Protein AF-A0A4S0JZR8-F1 (afdb_monomer)

Secondary structure (DSSP, 8-state):
-HHHHS--SS--HHHHHHHHHHHHHHHH-TT-TTS-HHHHHTS-HHHHHHHHHHHHHHHHHHHHHTT-SSSGGG-EEEE-GGG-EEEEPPGGGGGG-SHHHHHHHHHHHHHHT-

Sequence (114 aa):
NIIAHASFIGVDHPGRAYLALTNAYRHDGVFNELVAPEIKALAPPRLLERARVLAAMMRVVYLLTAAMPGIMPRLKWESRANGVLALVLPASLSDLYGERPAGRLAQLARVTNR

Mean predicted aligned error: 3.36 Å

Solvent-accessible surface area (backbone atoms only — not comparable to full-atom values): 6554 Å² total; per-residue (Å²): 109,68,64,72,72,50,92,71,78,100,57,56,69,40,55,37,28,28,56,36,48,18,53,47,22,41,74,73,35,66,86,54,74,86,60,60,65,71,51,53,72,48,24,56,70,71,42,51,52,50,17,35,49,52,12,27,51,50,49,28,50,37,69,64,28,75,84,44,85,82,45,65,86,61,51,42,81,43,82,47,81,94,71,35,69,44,82,45,69,51,77,96,48,53,86,63,63,47,71,68,43,51,53,31,46,55,51,33,24,67,72,68,75,75

Radius of gyration: 15.69 Å; Cα contacts (8 Å, |Δi|>4): 111; chains: 1; bounding box: 32×36×42 Å

Structure (mmCIF, N/CA/C/O backbone):
data_AF-A0A4S0JZR8-F1
#
_entry.id   AF-A0A4S0JZR8-F1
#
loop_
_atom_site.group_PDB
_atom_site.id
_atom_site.type_symbol
_atom_site.label_atom_id
_atom_site.label_alt_id
_atom_site.label_comp_id
_atom_site.label_asym_id
_atom_site.label_entity_id
_atom_site.label_seq_id
_atom_site.pdbx_PDB_ins_code
_atom_site.Cartn_x
_atom_site.Cartn_y
_atom_site.Cartn_z
_atom_site.occupancy
_atom_site.B_iso_or_equiv
_atom_site.auth_seq_id
_atom_site.auth_comp_id
_atom_site.auth_asym_id
_atom_site.auth_atom_id
_atom_site.pdbx_PDB_model_num
ATOM 1 N N . ASN A 1 1 ? 9.195 -13.431 -8.913 1.00 80.62 1 ASN A N 1
ATOM 2 C CA . ASN A 1 1 ? 9.405 -14.306 -10.091 1.00 80.62 1 ASN A CA 1
ATOM 3 C C . ASN A 1 1 ? 8.114 -14.808 -10.737 1.00 80.62 1 ASN A C 1
ATOM 5 O O . ASN A 1 1 ? 7.983 -14.602 -11.932 1.00 80.62 1 ASN A O 1
ATOM 9 N N . ILE A 1 2 ? 7.127 -15.358 -10.008 1.00 91.62 2 ILE A N 1
ATOM 10 C CA . ILE A 1 2 ? 5.886 -15.909 -10.619 1.00 91.62 2 ILE A CA 1
ATOM 11 C C . ILE A 1 2 ? 5.189 -14.926 -11.584 1.00 91.62 2 ILE A C 1
ATOM 13 O O . ILE A 1 2 ? 4.932 -15.270 -12.728 1.00 91.62 2 ILE A O 1
ATOM 17 N N . ILE A 1 3 ? 4.947 -13.680 -11.163 1.00 91.19 3 ILE A N 1
ATOM 18 C CA . ILE A 1 3 ? 4.215 -12.676 -11.966 1.00 91.19 3 ILE A CA 1
ATOM 19 C C . ILE A 1 3 ? 4.960 -12.297 -13.262 1.00 91.19 3 ILE A C 1
ATOM 21 O O . ILE A 1 3 ? 4.342 -12.102 -14.308 1.00 91.19 3 ILE A O 1
ATOM 25 N N . ALA A 1 4 ? 6.292 -12.210 -13.213 1.00 87.62 4 ALA A N 1
ATOM 26 C CA . ALA A 1 4 ? 7.099 -11.827 -14.371 1.00 87.62 4 ALA A CA 1
ATOM 27 C C . ALA A 1 4 ? 7.112 -12.916 -15.459 1.00 87.62 4 ALA A C 1
ATOM 29 O O . ALA A 1 4 ? 7.147 -12.585 -16.638 1.00 87.62 4 ALA A O 1
ATOM 30 N N . HIS A 1 5 ? 7.023 -14.192 -15.069 1.00 88.06 5 HIS A N 1
ATOM 31 C CA . HIS A 1 5 ? 7.104 -15.333 -15.989 1.00 88.06 5 HIS A CA 1
ATOM 32 C C . HIS A 1 5 ? 5.750 -15.998 -16.296 1.00 88.06 5 HIS A C 1
ATOM 34 O O . HIS A 1 5 ? 5.696 -16.911 -17.112 1.00 88.06 5 HIS A O 1
ATOM 40 N N . ALA A 1 6 ? 4.656 -15.567 -15.662 1.00 91.75 6 ALA A N 1
ATOM 41 C CA . A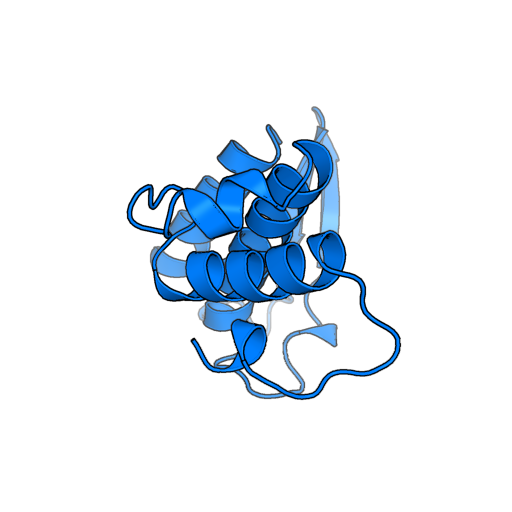LA A 1 6 ? 3.324 -16.121 -15.905 1.00 91.75 6 ALA A CA 1
ATOM 42 C C . ALA A 1 6 ? 2.771 -15.740 -17.290 1.00 91.75 6 ALA A C 1
ATOM 44 O O . ALA A 1 6 ? 2.976 -14.627 -17.770 1.00 91.75 6 ALA A O 1
ATOM 45 N N . SER A 1 7 ? 1.974 -16.608 -17.908 1.00 92.94 7 SER A N 1
ATOM 46 C CA . SER A 1 7 ? 1.366 -16.369 -19.227 1.00 92.94 7 SER A CA 1
ATOM 47 C C . SER A 1 7 ? 0.124 -15.463 -19.170 1.00 92.94 7 SER A C 1
ATOM 49 O O . SER A 1 7 ? -0.964 -15.860 -19.577 1.00 92.94 7 SER A O 1
ATOM 51 N N . PHE A 1 8 ? 0.259 -14.239 -18.647 1.00 92.50 8 PHE A N 1
ATOM 52 C CA . PHE A 1 8 ? -0.827 -13.250 -18.695 1.00 92.50 8 PHE A CA 1
ATOM 53 C C . PHE A 1 8 ? -1.070 -12.768 -20.128 1.00 92.50 8 PHE A C 1
ATOM 55 O O . PHE A 1 8 ? -0.135 -12.315 -20.789 1.00 92.50 8 PHE A O 1
ATOM 62 N N . ILE A 1 9 ? -2.331 -12.811 -20.557 1.00 95.00 9 ILE A N 1
ATOM 63 C CA . ILE A 1 9 ? -2.839 -12.136 -21.756 1.00 95.00 9 ILE A CA 1
ATOM 64 C C . ILE A 1 9 ? -3.479 -10.797 -21.361 1.00 95.00 9 ILE A C 1
ATOM 66 O O . ILE A 1 9 ? -3.962 -10.648 -20.241 1.00 95.00 9 ILE A O 1
ATOM 70 N N . GLY A 1 10 ? -3.473 -9.813 -22.265 1.00 95.12 10 GLY A N 1
ATOM 71 C CA . GLY A 1 10 ? -4.090 -8.501 -22.016 1.00 95.12 10 GLY A CA 1
ATOM 72 C C . GLY A 1 10 ? -3.316 -7.577 -21.063 1.00 95.12 10 GLY A C 1
ATOM 73 O O . GLY A 1 10 ? -3.868 -6.578 -20.612 1.00 95.12 10 GLY A O 1
ATOM 74 N N . VAL A 1 11 ? -2.051 -7.890 -20.758 1.00 95.12 11 VAL A N 1
ATOM 75 C CA . VAL A 1 11 ? -1.156 -7.044 -19.952 1.00 95.12 11 VAL A CA 1
ATOM 76 C C . VAL A 1 11 ? 0.158 -6.853 -20.705 1.00 95.12 11 VAL A C 1
ATOM 78 O O . VAL A 1 11 ? 0.819 -7.827 -21.068 1.00 95.12 11 VAL A O 1
ATOM 81 N N . ASP A 1 12 ? 0.530 -5.599 -20.939 1.00 94.50 12 ASP A N 1
ATOM 82 C CA . ASP A 1 12 ? 1.778 -5.217 -21.595 1.00 94.50 12 ASP A CA 1
ATOM 83 C C . ASP A 1 12 ? 2.995 -5.341 -20.655 1.00 94.50 12 ASP A C 1
ATOM 85 O O . ASP A 1 12 ? 2.885 -5.692 -19.476 1.00 94.50 12 ASP A O 1
ATOM 89 N N . HIS A 1 13 ? 4.195 -5.079 -21.181 1.00 94.38 13 HIS A N 1
ATOM 90 C CA . HIS A 1 13 ? 5.428 -5.189 -20.397 1.00 94.38 13 HIS A CA 1
ATOM 91 C C . HIS A 1 13 ? 5.456 -4.224 -19.193 1.00 94.38 13 HIS A C 1
ATOM 93 O O . HIS A 1 13 ? 5.706 -4.700 -18.080 1.00 94.38 13 HIS A O 1
ATOM 99 N N . PRO A 1 14 ? 5.133 -2.920 -19.339 1.00 96.00 14 PRO A N 1
ATOM 100 C CA . PRO A 1 14 ? 5.019 -2.012 -18.197 1.00 96.00 14 PRO A CA 1
ATOM 101 C C . PRO A 1 14 ? 3.973 -2.439 -17.161 1.00 96.00 14 PRO A C 1
ATOM 103 O O . PRO A 1 14 ? 4.235 -2.374 -15.958 1.00 96.00 14 PRO A O 1
ATOM 106 N N . GLY A 1 15 ? 2.800 -2.909 -17.594 1.00 95.81 15 GLY A N 1
ATOM 107 C CA . GLY A 1 15 ? 1.747 -3.401 -16.708 1.00 95.81 15 GLY A CA 1
ATOM 108 C C . GLY A 1 15 ? 2.184 -4.635 -15.922 1.00 95.81 15 GLY A C 1
ATOM 109 O O . GLY A 1 15 ? 1.961 -4.726 -14.714 1.00 95.81 15 GLY A O 1
ATOM 110 N N . ARG A 1 16 ? 2.897 -5.563 -16.563 1.00 95.50 16 ARG A N 1
ATOM 111 C CA . ARG A 1 16 ? 3.475 -6.733 -15.893 1.00 95.50 16 ARG A CA 1
ATOM 112 C C . ARG A 1 16 ? 4.548 -6.334 -14.885 1.00 95.50 16 ARG A C 1
ATOM 114 O O . ARG A 1 16 ? 4.560 -6.867 -13.774 1.00 95.50 16 ARG A O 1
ATOM 121 N N . ALA A 1 17 ? 5.412 -5.385 -15.245 1.00 95.31 17 ALA A N 1
ATOM 122 C CA . ALA A 1 17 ? 6.404 -4.831 -14.332 1.00 95.31 17 ALA A CA 1
ATOM 123 C C . ALA A 1 17 ? 5.720 -4.199 -13.111 1.00 95.31 17 ALA A C 1
ATOM 125 O O . ALA A 1 17 ? 6.087 -4.515 -11.982 1.00 95.31 17 ALA A O 1
ATOM 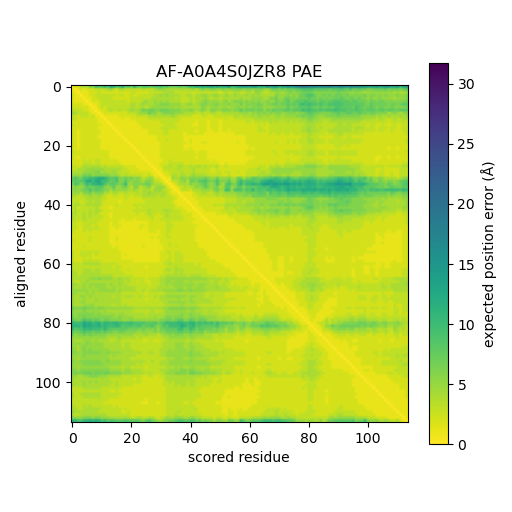126 N N . TYR A 1 18 ? 4.663 -3.406 -13.310 1.00 96.75 18 TYR A N 1
ATOM 127 C CA . TYR A 1 18 ? 3.853 -2.830 -12.233 1.00 96.75 18 TYR A CA 1
ATOM 128 C C . TYR A 1 18 ? 3.300 -3.886 -11.264 1.00 96.75 18 TYR A C 1
ATOM 130 O O . TYR A 1 18 ? 3.437 -3.732 -10.046 1.00 96.75 18 TYR A O 1
ATOM 138 N N . LEU A 1 19 ? 2.714 -4.974 -11.775 1.00 96.44 19 LEU A N 1
ATOM 139 C CA . LEU A 1 19 ? 2.193 -6.066 -10.945 1.00 96.44 19 LEU A CA 1
ATOM 140 C C . LEU A 1 19 ? 3.312 -6.749 -10.146 1.00 96.44 19 LEU A C 1
ATOM 142 O O . LEU A 1 19 ? 3.168 -6.993 -8.945 1.00 96.44 19 LEU A O 1
ATOM 146 N N . ALA A 1 20 ? 4.441 -7.032 -10.800 1.00 95.06 20 ALA A N 1
ATOM 147 C CA . ALA A 1 20 ? 5.587 -7.674 -10.168 1.00 95.06 20 ALA A CA 1
ATOM 148 C C . ALA A 1 20 ? 6.191 -6.789 -9.067 1.00 95.06 20 ALA A C 1
ATOM 150 O O . ALA A 1 20 ? 6.409 -7.264 -7.953 1.00 95.06 20 ALA A O 1
ATOM 151 N N . LEU A 1 21 ? 6.393 -5.501 -9.356 1.00 95.69 21 LEU A N 1
ATOM 152 C CA . LEU A 1 21 ? 6.922 -4.501 -8.428 1.00 95.69 21 LEU A CA 1
ATOM 153 C C . LEU A 1 21 ? 5.997 -4.292 -7.231 1.00 95.69 21 LEU A C 1
ATOM 155 O O . LEU A 1 21 ? 6.465 -4.289 -6.097 1.00 95.69 21 LEU A O 1
ATOM 159 N N . THR A 1 22 ? 4.685 -4.179 -7.459 1.00 97.19 22 THR A N 1
ATOM 160 C CA . THR A 1 22 ? 3.698 -4.045 -6.376 1.00 97.19 22 THR A CA 1
ATOM 161 C C . THR A 1 22 ? 3.817 -5.208 -5.397 1.00 97.19 22 THR A C 1
ATOM 163 O O . THR A 1 22 ? 3.887 -4.998 -4.186 1.00 97.19 22 THR A O 1
ATOM 166 N N . ASN A 1 23 ? 3.878 -6.442 -5.904 1.00 95.94 23 ASN A N 1
ATOM 167 C CA . ASN A 1 23 ? 3.965 -7.605 -5.032 1.00 95.94 23 ASN A CA 1
ATOM 168 C C . ASN A 1 23 ? 5.337 -7.718 -4.347 1.00 95.94 23 ASN A C 1
ATOM 170 O O . ASN A 1 23 ? 5.391 -8.052 -3.165 1.00 95.94 23 ASN A O 1
ATOM 174 N N . ALA A 1 24 ? 6.428 -7.382 -5.043 1.00 94.69 24 ALA A N 1
ATOM 175 C CA . ALA A 1 24 ? 7.762 -7.325 -4.446 1.00 94.69 24 ALA A CA 1
ATOM 176 C C . ALA A 1 24 ? 7.797 -6.328 -3.276 1.00 94.69 24 ALA A C 1
ATOM 178 O O . ALA A 1 24 ? 8.101 -6.702 -2.149 1.00 94.69 24 ALA A O 1
ATOM 179 N N . TYR A 1 25 ? 7.351 -5.086 -3.482 1.00 96.12 25 TYR A N 1
ATOM 180 C CA . TYR A 1 25 ? 7.285 -4.077 -2.419 1.00 96.12 25 TYR A CA 1
ATOM 181 C C . TYR A 1 25 ? 6.329 -4.454 -1.285 1.00 96.12 25 TYR A C 1
ATOM 183 O O . TYR A 1 25 ? 6.586 -4.133 -0.118 1.00 96.12 25 TYR A O 1
ATOM 191 N N . ARG A 1 26 ? 5.224 -5.145 -1.596 1.00 96.06 26 ARG A N 1
ATOM 192 C CA . ARG A 1 26 ? 4.272 -5.629 -0.590 1.00 96.06 26 ARG A CA 1
ATOM 193 C C . ARG A 1 26 ? 4.955 -6.578 0.388 1.00 96.06 26 ARG A C 1
ATOM 195 O O . ARG A 1 26 ? 4.695 -6.461 1.585 1.00 96.06 26 ARG A O 1
ATOM 202 N N . HIS A 1 27 ? 5.796 -7.487 -0.090 1.00 94.56 27 HIS A N 1
ATOM 203 C CA . HIS A 1 27 ? 6.475 -8.472 0.750 1.00 94.56 27 HIS A CA 1
ATOM 204 C C . HIS A 1 27 ? 7.769 -7.916 1.344 1.00 94.56 27 HIS A C 1
ATOM 206 O O . HIS A 1 27 ? 7.914 -7.862 2.568 1.00 94.56 27 HIS A O 1
ATOM 212 N N . ASP A 1 28 ? 8.630 -7.364 0.500 1.00 92.94 28 ASP A N 1
ATOM 213 C CA . ASP A 1 28 ? 10.023 -7.081 0.838 1.00 92.94 28 ASP A CA 1
ATOM 214 C C . ASP A 1 28 ? 10.229 -5.659 1.383 1.00 92.94 28 ASP A C 1
ATOM 216 O O . ASP A 1 28 ? 11.295 -5.332 1.899 1.00 92.94 28 ASP A O 1
ATOM 220 N N . GLY A 1 29 ? 9.199 -4.807 1.314 1.00 93.69 29 GLY A N 1
ATOM 221 C CA . GLY A 1 29 ? 9.224 -3.429 1.803 1.00 93.69 29 GLY A CA 1
ATOM 222 C C . GLY A 1 29 ? 9.243 -2.384 0.688 1.00 93.69 29 GLY A C 1
ATOM 223 O O . GLY A 1 29 ? 9.836 -2.562 -0.368 1.00 93.69 29 GLY A O 1
ATOM 224 N N . VAL A 1 30 ? 8.585 -1.251 0.943 1.00 94.06 30 VAL A N 1
ATOM 225 C CA . VAL A 1 30 ? 8.283 -0.231 -0.081 1.00 94.06 30 VAL A CA 1
ATOM 226 C C . VAL A 1 30 ? 9.504 0.603 -0.492 1.00 94.06 30 VAL A C 1
ATOM 228 O O . VAL A 1 30 ? 9.563 1.123 -1.604 1.00 94.06 30 VAL A O 1
ATOM 231 N N . PHE A 1 31 ? 10.493 0.692 0.397 1.00 90.12 31 PHE A N 1
ATOM 232 C CA . PHE A 1 31 ? 11.775 1.361 0.161 1.00 90.12 31 PHE A CA 1
ATOM 233 C C . PHE A 1 31 ? 12.900 0.364 -0.143 1.00 90.12 31 PHE A C 1
ATOM 235 O O . PHE A 1 31 ? 14.072 0.707 -0.042 1.00 90.12 31 PHE A O 1
ATOM 242 N N . ASN A 1 32 ? 12.556 -0.888 -0.462 1.00 84.56 32 ASN A N 1
ATOM 243 C CA . ASN A 1 32 ? 13.556 -1.891 -0.775 1.00 84.56 32 ASN A CA 1
ATOM 244 C C . ASN A 1 32 ? 14.114 -1.670 -2.191 1.00 84.56 32 ASN A C 1
ATOM 246 O O . ASN A 1 32 ? 13.400 -1.796 -3.190 1.00 84.56 32 ASN A O 1
ATOM 250 N N . GLU A 1 33 ? 15.406 -1.359 -2.262 1.00 80.31 33 GLU A N 1
ATOM 251 C CA . GLU A 1 33 ? 16.130 -1.161 -3.515 1.00 80.31 33 GLU A CA 1
ATOM 252 C C . GLU A 1 33 ? 16.586 -2.475 -4.172 1.00 80.31 33 GLU A C 1
ATOM 254 O O . GLU A 1 33 ? 16.900 -2.454 -5.359 1.00 80.31 33 GLU A O 1
ATOM 259 N N . LEU A 1 34 ? 16.535 -3.616 -3.471 1.00 82.44 34 LEU A N 1
ATOM 260 C CA . LEU A 1 34 ? 17.001 -4.931 -3.950 1.00 82.44 34 LEU A CA 1
ATOM 261 C C . LEU A 1 34 ? 16.165 -5.523 -5.094 1.00 82.44 34 LEU A C 1
ATOM 263 O O . LEU A 1 34 ? 16.528 -6.557 -5.651 1.00 82.44 34 LEU A O 1
ATOM 267 N N . VAL A 1 35 ? 15.039 -4.900 -5.452 1.00 83.50 35 VAL A N 1
ATOM 268 C CA . VAL A 1 35 ? 14.272 -5.327 -6.626 1.00 83.50 35 VAL A CA 1
ATOM 269 C C . VAL A 1 35 ? 15.101 -5.096 -7.891 1.00 83.50 35 VAL A C 1
ATOM 271 O O . VAL A 1 35 ? 15.602 -3.990 -8.102 1.00 83.50 35 VAL A O 1
ATOM 274 N N . ALA A 1 36 ? 15.187 -6.133 -8.729 1.00 83.75 36 ALA A N 1
ATOM 275 C CA . ALA A 1 36 ? 15.957 -6.172 -9.971 1.00 83.75 36 ALA A CA 1
ATOM 276 C C . ALA A 1 36 ? 15.826 -4.868 -10.799 1.00 83.75 36 ALA A C 1
ATOM 278 O O . ALA A 1 36 ? 14.698 -4.494 -11.162 1.00 83.75 36 ALA A O 1
ATOM 279 N N . PRO A 1 37 ? 16.941 -4.165 -11.094 1.00 87.75 37 PRO A N 1
ATOM 280 C CA . PRO A 1 37 ? 16.938 -2.920 -11.867 1.00 87.75 37 PRO A CA 1
ATOM 281 C C . PRO A 1 37 ? 16.250 -3.043 -13.229 1.00 87.75 37 PRO A C 1
ATOM 283 O O . PRO A 1 37 ? 15.581 -2.112 -13.669 1.00 87.75 37 PRO A O 1
ATOM 286 N N . GLU A 1 38 ? 16.343 -4.208 -13.862 1.00 89.94 38 GLU A N 1
ATOM 287 C CA . GLU A 1 38 ? 15.768 -4.508 -15.172 1.00 89.94 38 GLU A CA 1
ATOM 288 C C . GLU A 1 38 ? 14.241 -4.407 -15.139 1.00 89.94 38 GLU A C 1
ATOM 290 O O . GLU A 1 38 ? 13.633 -3.823 -16.031 1.00 89.94 38 GLU A O 1
ATOM 295 N N . ILE A 1 39 ? 13.603 -4.904 -14.073 1.00 89.56 39 ILE A N 1
ATOM 296 C CA . ILE A 1 39 ? 12.146 -4.801 -13.911 1.00 89.56 39 ILE A CA 1
ATOM 297 C C . ILE A 1 39 ? 11.744 -3.351 -13.625 1.00 89.56 39 ILE A C 1
ATOM 299 O O . ILE A 1 39 ? 10.724 -2.889 -14.140 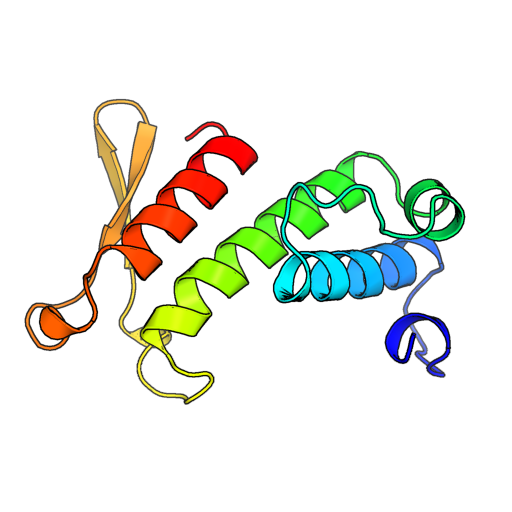1.00 89.56 39 ILE A O 1
ATOM 303 N N . LYS A 1 40 ? 12.536 -2.614 -12.833 1.00 90.19 40 LYS A N 1
ATOM 304 C CA . LYS A 1 40 ? 12.279 -1.188 -12.577 1.00 90.19 40 LYS A CA 1
ATOM 305 C C . LYS A 1 40 ? 12.355 -0.372 -13.871 1.00 90.19 40 LYS A C 1
ATOM 307 O O . LYS A 1 40 ? 11.497 0.476 -14.083 1.00 90.19 40 LYS A O 1
ATOM 312 N N . ALA A 1 41 ? 13.323 -0.659 -14.742 1.00 91.94 41 ALA A N 1
ATOM 313 C CA . ALA A 1 41 ? 13.515 0.038 -16.016 1.00 91.94 41 ALA A CA 1
ATOM 314 C C . ALA A 1 41 ? 12.346 -0.153 -17.002 1.00 91.94 41 ALA A C 1
ATOM 316 O O . ALA A 1 41 ? 12.093 0.718 -17.831 1.00 91.94 41 ALA A O 1
ATOM 317 N N . LEU A 1 42 ? 11.602 -1.259 -16.893 1.00 93.56 42 LEU A N 1
ATOM 318 C CA . LEU A 1 42 ? 10.415 -1.524 -17.716 1.00 93.56 42 LEU A CA 1
ATOM 319 C C . LEU A 1 42 ? 9.168 -0.744 -17.266 1.00 93.56 42 LEU A C 1
ATOM 321 O O . LEU A 1 42 ? 8.197 -0.661 -18.018 1.00 93.56 42 LEU A O 1
ATOM 325 N N . ALA A 1 43 ? 9.162 -0.193 -16.049 1.00 93.50 43 ALA A N 1
ATOM 326 C CA . ALA A 1 43 ? 8.034 0.546 -15.498 1.00 93.50 43 ALA A CA 1
ATOM 327 C C . ALA A 1 43 ? 8.285 2.064 -15.578 1.00 93.50 43 ALA A C 1
ATOM 329 O O . ALA A 1 43 ? 9.212 2.569 -14.944 1.00 93.50 43 ALA A O 1
ATOM 330 N N . PRO A 1 44 ? 7.429 2.835 -16.277 1.00 94.81 44 PRO A N 1
ATOM 331 C CA . PRO A 1 44 ? 7.481 4.292 -16.234 1.00 94.81 44 PRO A CA 1
ATOM 332 C C . PRO A 1 44 ? 7.397 4.824 -14.793 1.00 94.81 44 PRO A C 1
ATOM 334 O O . PRO A 1 44 ? 6.747 4.187 -13.953 1.00 94.81 44 PRO A O 1
ATOM 337 N N . PRO A 1 45 ? 7.938 6.024 -14.500 1.00 94.94 45 PRO A N 1
ATOM 338 C CA . PRO A 1 45 ? 7.966 6.590 -13.146 1.00 94.94 45 PRO A CA 1
ATOM 339 C C . PRO A 1 45 ? 6.612 6.542 -12.423 1.00 94.94 45 PRO A C 1
ATOM 341 O O . PRO A 1 45 ? 6.517 6.095 -11.281 1.00 94.94 45 PRO A O 1
ATOM 344 N N . ARG A 1 46 ? 5.527 6.864 -13.137 1.00 96.00 46 ARG 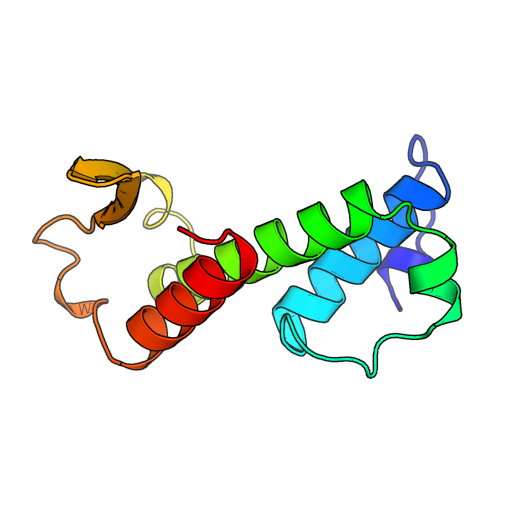A N 1
ATOM 345 C CA . ARG A 1 46 ? 4.157 6.809 -12.607 1.00 96.00 46 ARG A CA 1
ATOM 346 C C . ARG A 1 46 ? 3.726 5.407 -12.161 1.00 96.00 46 ARG A C 1
ATOM 348 O O . ARG A 1 46 ? 2.965 5.279 -11.203 1.00 96.00 46 ARG A O 1
ATOM 355 N N . LEU A 1 47 ? 4.152 4.350 -12.855 1.00 96.56 47 LEU A N 1
ATOM 356 C CA . LEU A 1 47 ? 3.844 2.975 -12.451 1.00 96.56 47 LEU A CA 1
ATOM 357 C C . LEU A 1 47 ? 4.678 2.554 -11.241 1.00 96.56 47 LEU A C 1
ATOM 359 O O . LEU A 1 47 ? 4.139 1.898 -10.354 1.00 96.56 47 LEU A O 1
ATOM 363 N N . LEU A 1 48 ? 5.939 2.981 -11.151 1.00 94.38 48 LEU A N 1
ATOM 364 C CA . LEU A 1 48 ? 6.775 2.747 -9.968 1.00 94.38 48 LEU A CA 1
ATOM 365 C C . LEU A 1 48 ? 6.172 3.391 -8.714 1.00 94.38 48 LEU A C 1
ATOM 367 O O . LEU A 1 48 ? 6.057 2.741 -7.674 1.00 94.38 48 LEU A O 1
ATOM 371 N N . GLU A 1 49 ? 5.733 4.644 -8.814 1.00 95.38 49 GLU A N 1
ATOM 372 C CA . GLU A 1 49 ? 5.037 5.351 -7.734 1.00 95.38 49 GLU A CA 1
ATOM 373 C C . GLU A 1 49 ? 3.756 4.623 -7.321 1.00 95.38 49 GLU A C 1
ATOM 375 O O . GLU A 1 49 ? 3.563 4.303 -6.147 1.00 95.38 49 GLU A O 1
ATOM 380 N N . ARG A 1 50 ? 2.897 4.283 -8.288 1.00 97.38 50 ARG A N 1
ATOM 381 C CA . ARG A 1 50 ? 1.646 3.562 -8.019 1.00 97.38 50 ARG A CA 1
ATOM 382 C C . ARG A 1 50 ? 1.884 2.188 -7.403 1.00 97.38 50 ARG A C 1
ATOM 384 O O . ARG A 1 50 ? 1.104 1.781 -6.545 1.00 97.38 50 ARG A O 1
ATOM 391 N N . ALA A 1 51 ? 2.933 1.479 -7.820 1.00 97.06 51 ALA A N 1
ATOM 392 C CA . ALA A 1 51 ? 3.281 0.176 -7.264 1.00 97.06 51 ALA A CA 1
ATOM 393 C C . ALA A 1 51 ? 3.652 0.305 -5.785 1.00 97.06 51 ALA A C 1
ATOM 395 O O . ALA A 1 51 ? 3.179 -0.473 -4.957 1.00 97.06 51 ALA A O 1
ATOM 396 N N . ARG A 1 52 ? 4.433 1.336 -5.433 1.00 96.50 52 ARG A N 1
ATOM 397 C CA . ARG A 1 52 ? 4.782 1.645 -4.041 1.00 96.50 52 ARG A CA 1
ATOM 398 C C . ARG A 1 52 ? 3.562 2.027 -3.209 1.00 96.50 52 ARG A C 1
ATOM 400 O O . ARG A 1 52 ? 3.403 1.497 -2.113 1.00 96.50 52 ARG A O 1
ATOM 407 N N . VAL A 1 53 ? 2.688 2.894 -3.725 1.00 97.56 53 VAL A N 1
ATOM 408 C CA . VAL A 1 53 ? 1.456 3.308 -3.028 1.00 97.56 53 VAL A CA 1
ATOM 409 C C . VAL A 1 53 ? 0.556 2.102 -2.755 1.00 97.56 53 VAL A C 1
ATOM 411 O O . VAL A 1 53 ? 0.133 1.894 -1.617 1.00 97.56 53 VAL A O 1
ATOM 414 N N . LEU A 1 54 ? 0.298 1.272 -3.772 1.00 98.19 54 LEU A N 1
ATOM 415 C CA . LEU A 1 54 ? -0.556 0.094 -3.623 1.00 98.19 54 LEU A CA 1
ATOM 416 C C . LEU A 1 54 ? 0.053 -0.918 -2.644 1.00 98.19 54 LEU A C 1
ATOM 418 O O . LEU A 1 54 ? -0.638 -1.401 -1.748 1.00 98.19 54 LEU A O 1
ATOM 422 N N . ALA A 1 55 ? 1.355 -1.186 -2.753 1.00 98.00 55 ALA A N 1
ATOM 423 C CA . ALA A 1 55 ? 2.070 -2.057 -1.829 1.00 98.00 55 ALA A CA 1
ATOM 424 C C . ALA A 1 55 ? 2.021 -1.546 -0.381 1.00 98.00 55 ALA A C 1
ATOM 426 O O . ALA A 1 55 ? 1.754 -2.323 0.536 1.00 98.00 55 ALA A O 1
ATOM 427 N N . ALA A 1 56 ? 2.249 -0.249 -0.161 1.00 97.94 56 ALA A N 1
ATOM 428 C CA . ALA A 1 56 ? 2.173 0.373 1.158 1.00 97.94 56 ALA A CA 1
ATOM 429 C C . ALA A 1 56 ? 0.771 0.225 1.766 1.00 97.94 56 ALA A C 1
ATOM 431 O O . ALA A 1 56 ? 0.640 -0.196 2.915 1.00 97.94 56 ALA A O 1
ATOM 432 N N . MET A 1 57 ? -0.277 0.479 0.976 1.00 96.94 57 MET A N 1
ATOM 433 C CA . MET A 1 57 ? -1.665 0.317 1.409 1.00 96.94 57 MET A CA 1
ATOM 434 C C . MET A 1 57 ? -1.989 -1.143 1.748 1.00 96.94 57 MET A C 1
ATOM 436 O O . MET A 1 57 ? -2.529 -1.421 2.818 1.00 96.94 57 MET A O 1
ATOM 440 N N . MET A 1 58 ? -1.587 -2.091 0.896 1.00 97.62 58 MET A N 1
ATOM 441 C CA . MET A 1 58 ? -1.739 -3.525 1.165 1.00 97.62 58 MET A CA 1
ATOM 442 C C . MET A 1 58 ? -1.034 -3.939 2.462 1.00 97.62 58 MET A C 1
ATOM 444 O O . MET A 1 58 ? -1.569 -4.750 3.211 1.00 97.62 58 MET A O 1
ATOM 448 N N . ARG A 1 59 ? 0.143 -3.376 2.763 1.00 97.62 59 ARG A N 1
ATOM 449 C CA . ARG A 1 59 ? 0.892 -3.662 4.000 1.00 97.62 59 ARG A CA 1
ATOM 450 C C . ARG A 1 59 ? 0.209 -3.124 5.254 1.00 97.62 59 ARG A C 1
ATOM 452 O O . ARG A 1 59 ? 0.335 -3.754 6.300 1.00 97.62 59 ARG A O 1
ATOM 459 N N . VAL A 1 60 ? -0.502 -1.999 5.164 1.00 97.19 60 VAL A N 1
ATOM 460 C CA . VAL A 1 60 ? -1.350 -1.494 6.258 1.00 97.19 60 VAL A CA 1
ATOM 461 C C . VAL A 1 60 ? -2.539 -2.432 6.464 1.00 97.19 60 VAL A C 1
ATOM 463 O O . VAL A 1 60 ? -2.716 -2.981 7.548 1.00 97.19 60 VAL A O 1
ATOM 466 N N . VAL A 1 61 ? -3.320 -2.668 5.407 1.00 96.19 61 VAL A N 1
ATOM 467 C CA . VAL A 1 61 ? -4.578 -3.429 5.482 1.00 96.19 61 VAL A CA 1
ATOM 468 C C . VAL A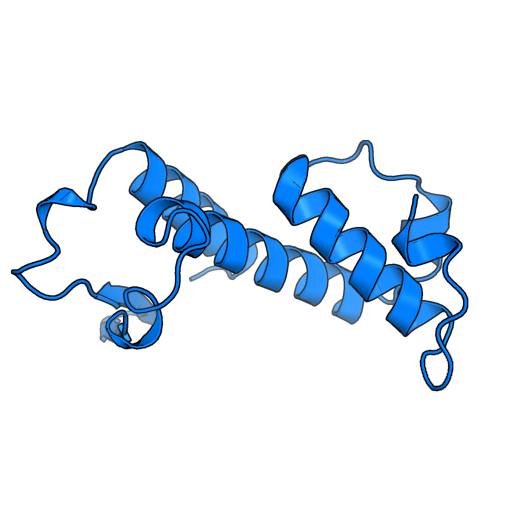 1 61 ? -4.342 -4.899 5.844 1.00 96.19 61 VAL A C 1
ATOM 470 O O . VAL A 1 61 ? -5.154 -5.496 6.549 1.00 96.19 61 VAL A O 1
ATOM 473 N N . TYR A 1 62 ? -3.219 -5.493 5.436 1.00 97.06 62 TYR A N 1
ATOM 474 C CA . TYR A 1 62 ? -2.872 -6.874 5.786 1.00 97.06 62 TYR A CA 1
ATOM 475 C C . TYR A 1 62 ? -2.769 -7.095 7.300 1.00 97.06 62 TYR A C 1
ATOM 477 O O . TYR A 1 62 ? -3.238 -8.118 7.789 1.00 97.06 62 TYR A O 1
ATOM 485 N N . LEU A 1 63 ? -2.221 -6.133 8.052 1.00 96.75 63 LEU A N 1
ATOM 486 C CA . LEU A 1 63 ? -2.114 -6.253 9.512 1.00 96.75 63 LEU A CA 1
ATOM 487 C C . LEU A 1 63 ? -3.474 -6.226 10.214 1.00 96.75 63 LEU A C 1
ATOM 489 O O . LEU A 1 63 ? -3.600 -6.773 11.301 1.00 96.75 63 LEU A O 1
ATOM 493 N N . LEU A 1 64 ? -4.474 -5.608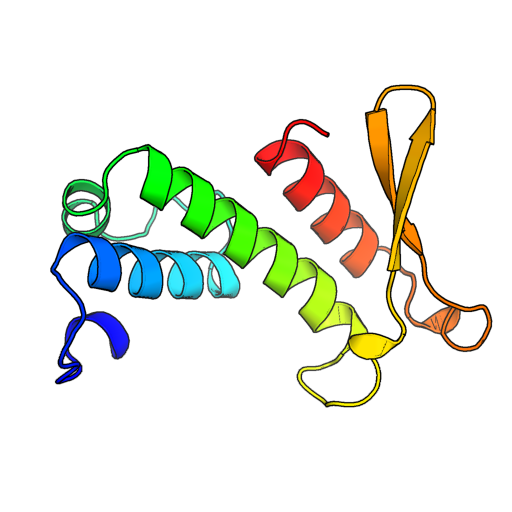 9.588 1.00 96.69 64 LEU A N 1
ATOM 494 C CA . LEU A 1 64 ? -5.829 -5.508 10.127 1.00 96.69 64 LEU A CA 1
ATOM 495 C C . LEU A 1 64 ? -6.707 -6.692 9.706 1.00 96.69 64 LEU A C 1
ATOM 497 O O . LEU A 1 64 ? -7.644 -7.054 10.403 1.00 96.69 64 LEU A O 1
ATOM 501 N N . THR A 1 65 ? -6.428 -7.283 8.546 1.00 96.56 65 THR A N 1
ATOM 502 C CA . THR A 1 65 ? -7.276 -8.324 7.942 1.00 96.56 65 THR A CA 1
ATOM 503 C C . THR A 1 65 ? -6.733 -9.732 8.127 1.00 96.56 65 THR A C 1
ATOM 505 O O . THR A 1 65 ? -7.493 -10.681 7.979 1.00 96.56 65 THR A O 1
ATOM 508 N N . ALA A 1 66 ? -5.428 -9.894 8.367 1.00 95.12 66 ALA A N 1
ATOM 509 C CA . ALA A 1 66 ? -4.734 -11.183 8.305 1.00 95.12 66 ALA A CA 1
ATOM 510 C C . ALA A 1 66 ? -5.006 -11.959 6.995 1.00 95.12 66 ALA A C 1
ATOM 512 O O . ALA A 1 66 ? -5.056 -13.185 6.989 1.00 95.12 66 ALA A O 1
ATOM 513 N N . ALA A 1 67 ? -5.212 -11.234 5.883 1.00 94.94 67 ALA A N 1
ATOM 514 C CA . ALA A 1 67 ? -5.657 -11.777 4.593 1.00 94.94 67 ALA A CA 1
ATOM 515 C C . ALA A 1 67 ? -6.993 -12.549 4.628 1.00 94.94 67 ALA A C 1
ATOM 517 O O . ALA A 1 67 ? -7.280 -13.319 3.713 1.00 94.94 67 ALA A O 1
ATOM 518 N N . MET A 1 68 ? -7.832 -12.295 5.633 1.00 96.75 68 MET A N 1
ATOM 519 C CA . MET A 1 68 ? -9.191 -12.818 5.724 1.00 96.75 68 MET A CA 1
ATOM 520 C C . MET A 1 68 ? -10.229 -11.768 5.296 1.00 96.75 68 MET A C 1
ATOM 522 O O . MET A 1 68 ? -10.022 -10.559 5.479 1.00 96.75 68 MET A O 1
ATOM 526 N N . PRO A 1 69 ? -11.360 -12.201 4.7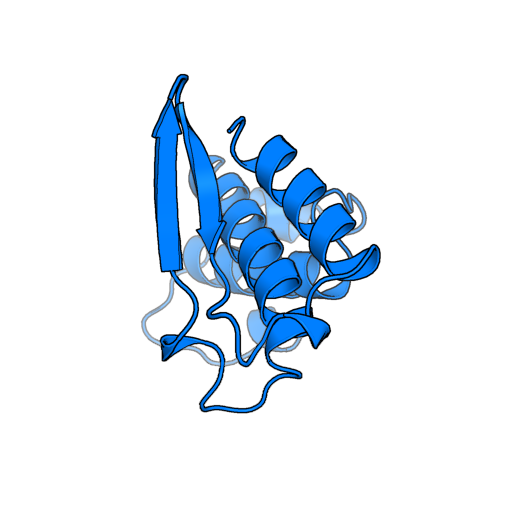12 1.00 95.75 69 PRO A N 1
ATOM 527 C CA . PRO A 1 69 ? -12.451 -11.303 4.350 1.00 95.75 69 PRO A CA 1
ATOM 528 C C . PRO A 1 69 ? -13.157 -10.715 5.588 1.00 95.75 69 PRO A C 1
ATOM 530 O O . PRO A 1 69 ? -12.906 -11.093 6.728 1.00 95.75 69 PRO A O 1
ATOM 533 N N . GLY A 1 70 ? -14.070 -9.766 5.359 1.00 96.31 70 GLY A N 1
ATOM 534 C CA . GLY A 1 70 ? -14.980 -9.234 6.386 1.00 96.31 70 GLY A CA 1
ATOM 535 C C . GLY A 1 70 ? -14.472 -8.012 7.160 1.00 96.31 70 GLY A C 1
ATOM 536 O O . GLY A 1 70 ? -15.279 -7.159 7.526 1.00 96.31 70 GLY A O 1
ATOM 537 N N . ILE A 1 71 ? -13.157 -7.855 7.347 1.00 96.62 71 ILE A N 1
ATOM 538 C CA . ILE A 1 71 ? -12.600 -6.675 8.037 1.00 96.62 71 ILE A CA 1
ATOM 539 C C . ILE A 1 71 ? -12.447 -5.477 7.096 1.00 96.62 71 ILE A C 1
ATOM 541 O O . ILE A 1 71 ? -12.921 -4.388 7.412 1.00 96.62 71 ILE A O 1
ATOM 545 N N . MET A 1 72 ? -11.833 -5.669 5.922 1.00 95.81 72 MET A N 1
ATOM 546 C CA . MET A 1 72 ? -11.519 -4.576 4.987 1.00 95.81 72 MET A CA 1
ATOM 547 C C . MET A 1 72 ? -12.726 -3.690 4.618 1.00 95.81 72 MET A C 1
ATOM 549 O O . MET A 1 72 ? -12.561 -2.473 4.654 1.00 95.81 72 MET A O 1
ATOM 553 N N . PRO A 1 73 ? -13.938 -4.224 4.344 1.00 96.50 73 PRO A N 1
ATOM 554 C CA . PRO A 1 73 ? -15.109 -3.393 4.028 1.00 96.50 73 PRO A CA 1
ATOM 555 C C . PRO A 1 73 ? -15.566 -2.468 5.166 1.00 96.50 73 PRO A C 1
ATOM 557 O O . PRO A 1 73 ? -16.364 -1.562 4.943 1.00 96.50 73 PRO A O 1
ATOM 560 N N . ARG A 1 74 ? -15.098 -2.706 6.396 1.00 96.81 74 ARG A N 1
ATOM 561 C CA . ARG A 1 74 ? -15.451 -1.928 7.592 1.00 96.81 74 ARG A CA 1
ATOM 562 C C . ARG A 1 74 ? -14.447 -0.815 7.892 1.00 96.81 74 ARG A C 1
ATOM 564 O O . ARG A 1 74 ? -14.721 0.017 8.752 1.00 96.81 74 ARG A O 1
ATOM 571 N N . LEU A 1 75 ? -13.298 -0.814 7.216 1.00 96.12 75 LEU A N 1
ATOM 572 C CA . LEU A 1 75 ? -12.270 0.214 7.341 1.00 96.12 75 LEU A CA 1
ATOM 573 C C . LEU A 1 75 ? -12.622 1.396 6.435 1.00 96.12 75 LEU A C 1
ATOM 575 O O . LEU A 1 75 ? -13.025 1.197 5.288 1.00 96.12 75 LEU A O 1
ATOM 579 N N . LYS A 1 76 ? -12.451 2.626 6.923 1.00 95.44 76 LYS A N 1
ATOM 580 C CA . LYS A 1 76 ? -12.762 3.839 6.151 1.00 95.44 76 LYS A CA 1
ATOM 581 C C . LYS A 1 76 ? -11.580 4.790 6.119 1.00 95.44 76 LYS A C 1
ATOM 583 O O . LYS A 1 76 ? -10.908 4.974 7.126 1.00 95.44 76 LYS A O 1
ATOM 588 N N . TRP A 1 77 ? -11.353 5.413 4.970 1.00 94.69 77 TRP A N 1
ATOM 589 C CA . TRP A 1 77 ? -10.464 6.563 4.872 1.00 94.69 77 TRP A CA 1
ATOM 590 C C . TRP A 1 77 ? -11.283 7.833 5.055 1.00 94.69 77 TRP A C 1
ATOM 592 O O . TRP A 1 77 ? -12.248 8.052 4.326 1.00 94.69 77 TRP A O 1
ATOM 602 N N . GLU A 1 78 ? -10.891 8.667 6.009 1.00 95.94 78 GLU A N 1
ATOM 603 C CA . GLU A 1 78 ? -11.536 9.949 6.277 1.00 95.94 78 GLU A CA 1
ATOM 604 C C . GLU A 1 78 ? -10.535 11.085 6.108 1.00 95.94 78 GLU A C 1
ATOM 606 O O . GLU A 1 78 ? -9.453 11.080 6.701 1.00 95.94 78 GLU A O 1
ATOM 611 N N . SER A 1 79 ? -10.899 12.075 5.295 1.00 95.12 79 SER A N 1
ATOM 612 C CA . SER A 1 79 ? -10.146 13.322 5.199 1.00 95.12 79 SER A CA 1
ATOM 613 C C . SER A 1 79 ? -10.381 14.165 6.448 1.00 95.12 79 SER A C 1
ATOM 615 O O . SER A 1 79 ? -11.520 14.388 6.854 1.00 95.12 79 SER A O 1
ATOM 617 N N . ARG A 1 80 ? -9.295 14.644 7.050 1.00 93.44 80 ARG A N 1
ATOM 618 C CA . ARG A 1 80 ? -9.297 15.535 8.212 1.00 93.44 80 ARG A CA 1
ATOM 619 C C . ARG A 1 80 ? -8.683 16.889 7.848 1.00 93.44 80 ARG A C 1
ATOM 621 O O . ARG A 1 80 ? -8.245 17.107 6.717 1.00 93.44 80 ARG A O 1
ATOM 628 N N . ALA A 1 81 ? -8.677 17.811 8.812 1.00 92.12 81 ALA A N 1
ATOM 629 C CA . ALA A 1 81 ? -8.042 19.116 8.653 1.00 92.12 81 ALA A CA 1
ATOM 630 C C . ALA A 1 81 ? -6.572 18.980 8.209 1.00 92.12 81 ALA A C 1
ATOM 632 O O . ALA A 1 81 ? -5.910 17.982 8.499 1.00 92.12 81 ALA A O 1
ATOM 633 N N . ASN A 1 82 ? -6.070 19.997 7.506 1.00 89.19 82 ASN A N 1
ATOM 634 C CA . ASN A 1 82 ? -4.691 20.071 7.005 1.00 89.19 82 ASN A CA 1
ATOM 635 C C . ASN A 1 82 ? -4.303 18.950 6.020 1.00 89.19 82 ASN A C 1
ATOM 637 O O . ASN A 1 82 ? -3.129 18.621 5.891 1.00 89.19 82 ASN A O 1
ATOM 641 N N . GLY A 1 83 ? -5.277 18.358 5.318 1.00 85.12 83 GLY A N 1
ATOM 642 C CA . GLY A 1 83 ? -5.021 17.364 4.266 1.00 85.12 83 GLY A CA 1
ATOM 643 C C . GLY A 1 83 ? -4.677 15.960 4.772 1.00 85.12 83 GLY A C 1
ATOM 644 O O . GLY A 1 83 ? -4.387 15.083 3.957 1.00 85.12 83 GLY A O 1
ATOM 645 N N . VAL A 1 84 ? -4.752 15.733 6.087 1.00 91.00 84 VAL A N 1
ATOM 646 C CA . VAL A 1 84 ? -4.487 14.434 6.716 1.00 91.00 84 VAL A CA 1
ATOM 647 C C . VAL A 1 84 ? -5.543 13.417 6.291 1.00 91.00 84 VAL A C 1
ATOM 649 O O . VAL A 1 84 ? -6.743 13.699 6.324 1.00 91.00 84 VAL A O 1
ATOM 652 N N . LEU A 1 85 ? -5.104 12.208 5.943 1.00 93.94 85 LEU A N 1
ATOM 653 C CA . LEU A 1 85 ? -5.988 11.080 5.657 1.00 93.94 85 LEU A CA 1
ATOM 654 C C . LEU A 1 85 ? -5.906 10.049 6.789 1.00 93.94 85 LEU A C 1
ATOM 656 O O . LEU A 1 85 ? -4.879 9.403 6.983 1.00 93.94 85 LEU A O 1
ATOM 6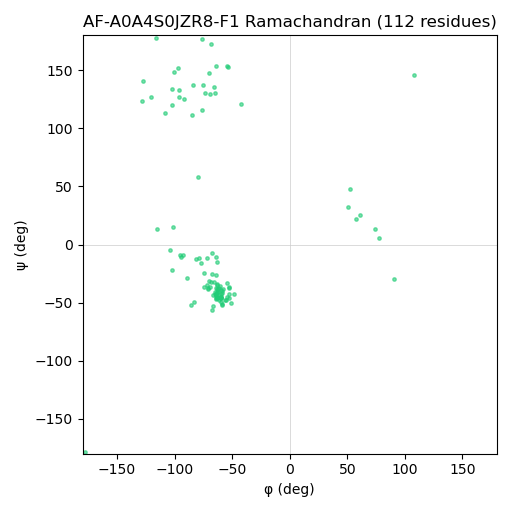60 N N . ALA A 1 86 ? -6.993 9.882 7.539 1.00 94.06 86 ALA A N 1
ATOM 661 C CA . ALA A 1 86 ? -7.059 8.947 8.656 1.00 94.06 86 ALA A CA 1
ATOM 662 C C . ALA A 1 86 ? -7.679 7.613 8.227 1.00 94.06 86 ALA A C 1
ATOM 664 O O . ALA A 1 86 ? -8.737 7.596 7.600 1.00 94.06 86 ALA A O 1
ATOM 665 N N . LEU A 1 87 ? -7.050 6.496 8.610 1.00 96.19 87 LEU A N 1
ATOM 666 C CA . LEU A 1 87 ? -7.673 5.175 8.540 1.00 96.19 87 LEU A CA 1
ATOM 667 C C . LEU A 1 87 ? -8.498 4.950 9.807 1.00 96.19 87 LEU A C 1
ATOM 669 O O . LEU A 1 87 ? -7.947 4.816 10.897 1.00 96.19 87 LEU A O 1
ATOM 673 N N . VAL A 1 88 ? -9.815 4.916 9.661 1.00 96.50 88 VAL A N 1
ATOM 674 C CA . VAL A 1 88 ? -10.763 4.789 10.764 1.00 96.50 88 VAL A CA 1
ATOM 675 C C . VAL A 1 88 ? -11.166 3.336 10.949 1.00 96.50 88 VAL A C 1
ATOM 677 O O . VAL A 1 88 ? -11.612 2.662 10.014 1.00 96.50 88 VAL A O 1
ATOM 680 N N . LEU A 1 89 ? -11.011 2.874 12.189 1.00 97.06 89 LEU A N 1
ATOM 681 C CA . LEU A 1 89 ? -11.481 1.583 12.660 1.00 97.06 89 LEU A CA 1
ATOM 682 C C . LEU A 1 89 ? -12.765 1.810 13.473 1.00 97.06 89 LEU A C 1
ATOM 684 O O . LEU A 1 89 ? -12.795 2.710 14.315 1.00 97.06 89 LEU A O 1
ATOM 688 N N . PRO A 1 90 ? -13.829 1.017 13.262 1.00 96.94 90 PRO A N 1
ATOM 689 C CA . PRO A 1 90 ? -14.985 1.043 14.149 1.00 96.94 90 PRO A CA 1
ATOM 690 C C . PRO A 1 90 ? -14.581 0.583 15.555 1.00 96.94 90 PRO A C 1
ATOM 692 O O . PRO A 1 90 ? -13.670 -0.230 15.696 1.00 96.94 90 PRO A O 1
ATOM 695 N N . ALA A 1 91 ? -15.308 1.032 16.583 1.00 97.06 91 ALA A N 1
ATOM 696 C CA . ALA A 1 91 ? -14.994 0.724 17.983 1.00 97.06 91 ALA A CA 1
ATOM 697 C C . ALA A 1 91 ? -14.836 -0.784 18.257 1.00 97.06 91 ALA A C 1
ATOM 699 O O . ALA A 1 91 ? -13.919 -1.187 18.952 1.00 97.06 91 ALA A O 1
ATOM 700 N N . SER A 1 92 ? -15.649 -1.636 17.624 1.00 97.19 92 SER A N 1
ATOM 701 C CA . SER A 1 92 ? -15.545 -3.102 17.747 1.00 97.19 92 SER A CA 1
ATOM 702 C C . SER A 1 92 ? -14.236 -3.710 17.213 1.00 97.19 92 SER A C 1
ATOM 704 O O . SER A 1 92 ? -14.040 -4.912 17.320 1.00 97.19 92 SER A O 1
ATOM 706 N N . LEU A 1 93 ? -13.424 -2.929 16.499 1.00 97.00 93 LEU A N 1
ATOM 707 C CA . LEU A 1 93 ? -12.134 -3.330 15.937 1.00 97.00 93 LEU A CA 1
ATOM 708 C C . LEU A 1 93 ? -10.973 -2.551 16.580 1.00 97.00 93 LEU A C 1
ATOM 710 O O . LEU A 1 93 ? -9.870 -2.579 16.038 1.00 97.00 93 LEU A O 1
ATOM 714 N N . SER A 1 94 ? -11.198 -1.855 17.704 1.00 96.00 94 SER A N 1
ATOM 715 C CA . SER A 1 94 ? -10.169 -1.068 18.403 1.00 96.00 94 SER A CA 1
ATOM 716 C C . SER A 1 94 ? -8.912 -1.873 18.704 1.00 96.00 94 SER A C 1
ATOM 718 O O . SER A 1 94 ? -7.809 -1.354 18.571 1.00 96.00 94 SER A O 1
ATOM 720 N N . ASP A 1 95 ? -9.077 -3.152 19.028 1.00 96.19 95 ASP A N 1
ATOM 721 C CA . ASP A 1 95 ? -7.990 -4.035 19.457 1.00 96.19 95 ASP A CA 1
ATOM 722 C C . ASP A 1 95 ? -7.042 -4.414 18.307 1.00 96.19 95 ASP A C 1
ATOM 724 O O . ASP A 1 95 ? -5.953 -4.932 18.535 1.00 96.19 95 ASP A O 1
ATOM 728 N N . LEU A 1 96 ? -7.426 -4.127 17.056 1.00 95.44 96 LEU A N 1
ATOM 729 C CA . LEU A 1 96 ? -6.541 -4.253 15.895 1.00 95.44 96 LEU A CA 1
ATOM 730 C C . LEU A 1 96 ? -5.572 -3.072 15.760 1.00 95.44 96 LEU A C 1
ATOM 732 O O . LEU A 1 96 ? -4.647 -3.128 14.947 1.00 95.44 96 LEU A O 1
ATOM 736 N N . TYR A 1 97 ? -5.778 -1.989 16.512 1.00 95.31 97 TYR A N 1
ATOM 737 C CA . TYR A 1 97 ? -4.833 -0.886 16.562 1.00 95.31 97 TYR A CA 1
ATOM 738 C C . TYR A 1 97 ? -3.606 -1.263 17.397 1.00 95.31 97 TYR A C 1
ATOM 740 O O . TYR A 1 97 ? -3.706 -1.835 18.477 1.00 95.31 97 TYR A O 1
ATOM 748 N N . GLY A 1 98 ? -2.423 -0.898 16.907 1.00 96.00 98 GLY A N 1
ATOM 749 C CA . GLY A 1 98 ? -1.174 -1.137 17.616 1.00 96.00 98 GLY A CA 1
ATOM 750 C C . GLY A 1 98 ? 0.032 -0.577 16.874 1.00 96.00 98 GLY A C 1
ATOM 751 O O . GLY A 1 98 ? -0.086 -0.009 15.784 1.00 96.00 98 GLY A O 1
ATOM 752 N N . GLU A 1 99 ? 1.216 -0.782 17.448 1.00 97.56 99 GLU A N 1
ATOM 753 C CA . GLU A 1 99 ? 2.474 -0.216 16.943 1.00 97.56 99 GLU A CA 1
ATOM 754 C C . GLU A 1 99 ? 2.787 -0.643 15.505 1.00 97.56 99 GLU A C 1
ATOM 756 O O . GLU A 1 99 ? 3.231 0.162 14.686 1.00 97.56 99 GLU A O 1
ATOM 761 N N . ARG A 1 100 ? 2.523 -1.910 15.162 1.00 96.19 100 ARG A N 1
ATOM 762 C CA . ARG A 1 100 ? 2.800 -2.438 13.819 1.00 96.19 100 ARG A CA 1
ATOM 763 C C . ARG A 1 100 ? 1.909 -1.785 12.745 1.00 96.19 100 ARG A C 1
ATOM 765 O O . ARG A 1 100 ? 2.477 -1.277 11.773 1.00 96.19 100 ARG A O 1
ATOM 772 N N . PRO A 1 101 ? 0.563 -1.752 12.877 1.00 95.81 101 PRO A N 1
ATOM 773 C CA . PRO A 1 101 ? -0.299 -0.969 11.987 1.00 95.81 101 PRO A CA 1
ATOM 774 C C . PRO A 1 101 ? 0.095 0.507 11.902 1.00 95.81 101 PRO A C 1
ATOM 776 O O . PRO A 1 101 ? 0.214 1.031 10.794 1.00 95.81 101 PRO A O 1
ATOM 779 N N . ALA A 1 102 ? 0.376 1.153 13.038 1.00 96.31 102 ALA A N 1
ATOM 780 C CA . ALA A 1 102 ? 0.787 2.557 13.077 1.00 96.31 102 ALA A CA 1
ATOM 781 C C . ALA A 1 102 ? 2.090 2.796 12.293 1.00 96.31 102 ALA A C 1
ATOM 783 O O . ALA A 1 102 ? 2.168 3.706 11.467 1.00 96.31 102 ALA A O 1
ATOM 784 N N . GLY A 1 103 ? 3.087 1.922 12.453 1.00 96.94 103 GLY A N 1
ATOM 785 C CA . GLY A 1 103 ? 4.338 1.983 11.699 1.00 96.94 103 GLY A CA 1
ATOM 786 C C . GLY A 1 103 ? 4.144 1.799 10.190 1.00 96.94 103 GLY A C 1
ATOM 787 O O . GLY A 1 103 ? 4.792 2.480 9.394 1.00 96.94 103 GLY A O 1
ATOM 788 N N . ARG A 1 104 ? 3.229 0.919 9.756 1.00 96.88 104 ARG A N 1
ATOM 789 C CA . ARG A 1 104 ? 2.884 0.782 8.327 1.00 96.88 104 ARG A CA 1
ATOM 790 C C . ARG A 1 104 ? 2.136 1.998 7.797 1.00 96.88 104 ARG A C 1
ATOM 792 O O . ARG A 1 104 ? 2.397 2.399 6.665 1.00 96.88 104 ARG A O 1
ATOM 799 N N . LEU A 1 105 ? 1.264 2.601 8.601 1.00 96.69 105 LEU A N 1
ATOM 800 C CA . LEU A 1 105 ? 0.552 3.818 8.224 1.00 96.69 105 LEU A CA 1
ATOM 801 C C . LEU A 1 105 ? 1.525 4.993 8.051 1.00 96.69 105 LEU A C 1
ATOM 803 O O . LEU A 1 105 ? 1.443 5.701 7.055 1.00 96.69 105 LEU A O 1
ATOM 807 N N . ALA A 1 106 ? 2.524 5.124 8.929 1.00 96.00 106 ALA A N 1
ATOM 808 C CA . ALA A 1 106 ? 3.597 6.108 8.781 1.00 96.00 106 ALA A CA 1
ATOM 809 C C . ALA A 1 106 ? 4.453 5.875 7.518 1.00 96.00 106 ALA A C 1
ATOM 811 O O . ALA A 1 106 ? 4.896 6.825 6.874 1.00 96.00 106 ALA A O 1
ATOM 812 N N . GLN A 1 107 ? 4.680 4.616 7.124 1.00 96.81 107 GLN A N 1
ATOM 813 C CA . GLN A 1 107 ? 5.337 4.306 5.848 1.00 96.81 107 GLN A CA 1
ATOM 814 C C . GLN A 1 107 ? 4.478 4.720 4.651 1.00 96.81 107 GLN A C 1
ATOM 816 O O . GLN A 1 107 ? 5.008 5.308 3.713 1.00 96.81 107 GLN A O 1
ATOM 821 N N . LEU A 1 108 ? 3.171 4.442 4.685 1.00 96.88 108 LEU A N 1
ATOM 822 C CA . LEU A 1 108 ? 2.239 4.884 3.648 1.00 96.88 108 LEU A CA 1
ATOM 823 C C . LEU A 1 108 ? 2.224 6.414 3.536 1.00 96.88 108 LEU A C 1
ATOM 825 O O . LEU A 1 108 ? 2.385 6.918 2.430 1.00 96.88 108 LEU A O 1
ATOM 829 N N . ALA A 1 109 ? 2.151 7.124 4.664 1.00 95.94 109 ALA A N 1
ATOM 830 C CA . ALA A 1 109 ? 2.204 8.583 4.734 1.00 95.94 109 ALA A CA 1
ATOM 831 C C . ALA A 1 109 ? 3.430 9.163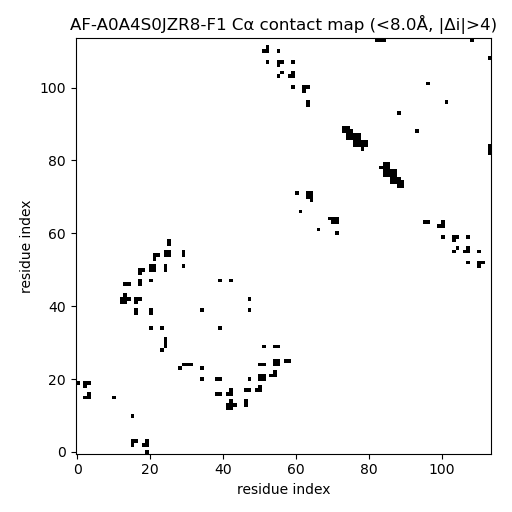 4.009 1.00 95.94 109 ALA A C 1
ATOM 833 O O . ALA A 1 109 ? 3.304 10.059 3.177 1.00 95.94 109 ALA A O 1
ATOM 834 N N . ARG A 1 110 ? 4.620 8.584 4.233 1.00 95.50 110 ARG A N 1
ATOM 835 C CA . ARG A 1 110 ? 5.856 8.978 3.528 1.00 95.50 110 ARG A CA 1
ATOM 836 C C . ARG A 1 110 ? 5.786 8.744 2.019 1.00 95.50 110 ARG A C 1
ATOM 838 O O . ARG A 1 110 ? 6.311 9.547 1.260 1.00 95.50 110 ARG A O 1
ATOM 845 N N . VAL A 1 111 ? 5.166 7.647 1.584 1.00 95.62 111 VAL A N 1
ATOM 846 C CA . VAL A 1 111 ? 5.032 7.307 0.156 1.00 95.62 111 VAL A CA 1
ATOM 847 C C . VAL A 1 111 ? 4.028 8.228 -0.541 1.00 95.62 111 VAL A C 1
ATOM 849 O O . VAL A 1 111 ? 4.217 8.558 -1.707 1.00 95.62 111 VAL A O 1
ATOM 852 N N . THR A 1 112 ? 2.968 8.647 0.152 1.00 93.94 112 THR A N 1
ATOM 853 C CA . THR A 1 112 ? 1.916 9.511 -0.407 1.00 93.94 112 THR A CA 1
ATOM 854 C C . THR A 1 112 ? 2.110 10.997 -0.129 1.00 93.94 112 THR A C 1
ATOM 856 O O . THR A 1 112 ? 1.358 11.799 -0.678 1.00 93.94 112 THR A O 1
ATOM 859 N N . ASN A 1 113 ? 3.078 11.357 0.716 1.00 91.31 113 ASN A N 1
ATOM 860 C CA . ASN A 1 113 ? 3.287 12.707 1.238 1.00 91.31 113 ASN A CA 1
ATOM 861 C C . ASN A 1 113 ? 2.006 13.303 1.864 1.00 91.31 113 ASN A C 1
ATOM 863 O O . ASN A 1 113 ? 1.587 14.405 1.505 1.00 91.31 113 ASN A O 1
ATOM 867 N N . ARG A 1 114 ? 1.332 12.521 2.720 1.00 84.19 114 ARG A N 1
ATOM 868 C CA . ARG A 1 114 ? 0.036 12.838 3.354 1.00 84.19 114 ARG A CA 1
ATOM 869 C C . ARG A 1 114 ? -0.066 12.281 4.763 1.00 84.19 114 ARG A C 1
ATOM 871 O O . ARG A 1 114 ? 0.609 11.260 5.007 1.00 84.19 114 ARG A O 1
#

Nearest PDB structures (foldseek):
  3hi0-assembly1_A  TM=9.588E-01  e=2.558E-09  Agrobacterium fabrum str. C58
  3hi0-assembly1_B  TM=9.529E-01  e=4.905E-09  Agrobacterium fabrum str. C58
  8gty-assembly1_A  TM=8.653E-01  e=4.240E-03  Zymomonas mobilis subsp. mobilis ZM4 = ATCC 31821
  7dr0-assembly1_L  TM=2.852E-01  e=5.458E+00  Cyanophora paradoxa

Foldseek 3Di:
DCLQPDPDDPADLQRSLLVVLLVCCLPVNLPDPPPDVVSVVSHDPVSNLVSSLNSLVSNLVCLQQVPPPDQVVQWDWDQDPPRDTDTDHPPVSVVSDDDSSVVSVVSSCVSVVD

pLDDT: mean 94.22, std 3.83, range [80.31, 98.19]